Protein AF-A0A4C1XGK0-F1 (afdb_monomer_lite)

Secondary structure (DSSP, 8-state):
-PPP--------------HHHHHHHHHHHHGGGSPPHHHHHHHHHHHTTT----SPP---PPP-----HHHHHHHHHHHTS-GGGHHHHHHTS-HHHHHHHHHHHHHHTTT---SSHHHHHHHHHHHHHHHTT--

pLDDT: mean 70.22, std 13.03, range [43.81, 94.69]

Structure (mmCIF, N/CA/C/O backbone):
data_AF-A0A4C1XGK0-F1
#
_entry.id   AF-A0A4C1XGK0-F1
#
loop_
_atom_site.group_PDB
_atom_site.id
_atom_site.type_symbol
_atom_site.label_atom_id
_atom_site.label_alt_id
_atom_site.label_comp_id
_atom_site.label_asym_id
_atom_site.label_entity_id
_atom_site.label_seq_id
_atom_site.pd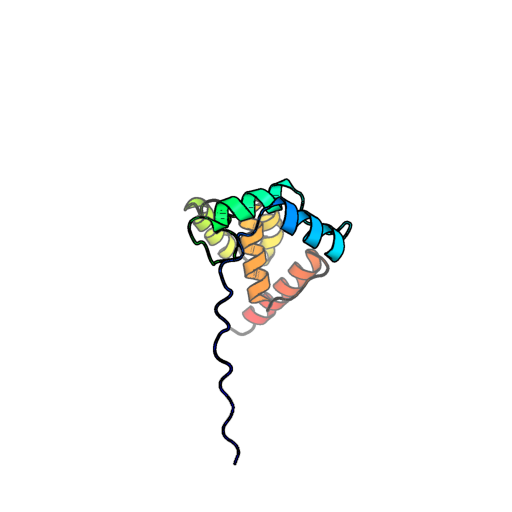bx_PDB_ins_code
_atom_site.Cartn_x
_atom_site.Cartn_y
_atom_site.Cartn_z
_atom_site.occupancy
_atom_site.B_iso_or_equiv
_atom_site.auth_seq_id
_atom_site.auth_comp_id
_atom_site.auth_asym_id
_atom_site.auth_atom_id
_atom_site.pdbx_PDB_model_num
ATOM 1 N N . MET A 1 1 ? 26.987 -16.645 42.211 1.00 44.47 1 MET A N 1
ATOM 2 C CA . MET A 1 1 ? 26.262 -16.833 40.936 1.00 44.47 1 MET A CA 1
ATOM 3 C C . MET A 1 1 ? 24.786 -16.999 41.249 1.00 44.47 1 MET A C 1
ATOM 5 O O . MET A 1 1 ? 24.368 -18.065 41.684 1.00 44.47 1 MET A O 1
ATOM 9 N N . GLU A 1 2 ? 24.026 -15.914 41.137 1.00 46.25 2 GLU A N 1
ATOM 10 C CA . GLU A 1 2 ? 22.581 -15.893 41.378 1.00 46.25 2 GLU A CA 1
ATOM 11 C C . GLU A 1 2 ? 21.864 -16.409 40.121 1.00 46.25 2 GLU A C 1
ATOM 13 O O . GLU A 1 2 ? 22.139 -15.948 39.013 1.00 46.25 2 GLU A O 1
ATOM 18 N N . LYS A 1 3 ? 21.010 -17.429 40.262 1.00 47.72 3 LYS A N 1
ATOM 19 C CA . LYS A 1 3 ? 20.272 -18.001 39.126 1.00 47.72 3 LYS A CA 1
ATOM 20 C C . LYS A 1 3 ? 19.186 -17.015 38.668 1.00 47.72 3 LYS A C 1
ATOM 22 O O . LYS A 1 3 ? 18.483 -16.478 39.526 1.00 47.72 3 LYS A O 1
ATOM 27 N N . PRO A 1 4 ? 18.984 -16.810 37.353 1.00 46.28 4 PRO A N 1
ATOM 28 C CA . PRO A 1 4 ? 17.966 -15.891 36.865 1.00 46.28 4 PRO A CA 1
ATOM 29 C C . PRO A 1 4 ? 16.570 -16.402 37.240 1.00 46.28 4 PRO A C 1
ATOM 31 O O . PRO A 1 4 ? 16.201 -17.543 36.951 1.00 46.28 4 PRO A O 1
ATOM 34 N N . LYS A 1 5 ? 15.788 -15.545 37.903 1.00 59.47 5 LYS A N 1
ATOM 35 C CA . LYS A 1 5 ? 14.365 -15.777 38.167 1.00 59.47 5 LYS A CA 1
ATOM 36 C C . LYS A 1 5 ? 13.631 -15.798 36.828 1.00 59.47 5 LYS A C 1
ATOM 38 O O . LYS A 1 5 ? 13.421 -14.757 36.216 1.00 59.47 5 LYS A O 1
ATOM 43 N N . VAL A 1 6 ? 13.236 -16.989 36.383 1.00 55.44 6 VAL A N 1
ATOM 44 C CA . VAL A 1 6 ? 12.331 -17.160 35.243 1.00 55.44 6 VAL A CA 1
ATOM 45 C C . VAL A 1 6 ? 10.988 -16.538 35.626 1.00 55.44 6 VAL A C 1
ATOM 47 O O . VAL A 1 6 ? 10.258 -17.069 36.468 1.00 55.44 6 VAL A O 1
ATOM 50 N N . LEU A 1 7 ? 10.694 -15.374 35.047 1.00 43.81 7 LEU A N 1
ATOM 51 C CA . LEU A 1 7 ? 9.412 -14.699 35.181 1.00 43.81 7 LEU A CA 1
ATOM 52 C C . LEU A 1 7 ? 8.346 -15.605 34.557 1.00 43.81 7 LEU A C 1
ATOM 54 O O . LEU A 1 7 ? 8.292 -15.776 33.341 1.00 43.81 7 LEU A O 1
ATOM 58 N N . LYS A 1 8 ? 7.535 -16.243 35.404 1.00 43.91 8 LYS A N 1
ATOM 59 C CA . LYS A 1 8 ? 6.416 -17.069 34.946 1.00 43.91 8 LYS A CA 1
ATOM 60 C C . LYS A 1 8 ? 5.478 -16.197 34.099 1.00 43.91 8 LYS A C 1
ATOM 62 O O . LYS A 1 8 ? 5.194 -15.073 34.525 1.00 43.91 8 LYS A O 1
ATOM 67 N N . PRO A 1 9 ? 4.973 -16.689 32.953 1.00 45.09 9 PRO A N 1
ATOM 68 C CA . PRO A 1 9 ? 3.968 -15.971 32.185 1.00 45.09 9 PRO A CA 1
ATOM 69 C C . PRO A 1 9 ? 2.783 -15.671 33.098 1.00 45.09 9 PRO A C 1
ATOM 71 O O . PRO A 1 9 ? 2.166 -16.581 33.655 1.00 45.09 9 PRO A O 1
ATOM 74 N N . GLN A 1 10 ? 2.496 -14.388 33.295 1.00 49.22 10 GLN A N 1
ATOM 75 C CA . GLN A 1 10 ? 1.278 -13.967 33.964 1.00 49.22 10 GLN A CA 1
ATOM 76 C C . GLN A 1 10 ? 0.128 -14.363 33.040 1.00 49.22 10 GLN A C 1
ATOM 78 O O . GLN A 1 10 ? -0.106 -13.717 32.020 1.00 49.22 10 GLN A O 1
ATOM 83 N N . VAL A 1 11 ? -0.557 -15.459 33.369 1.00 52.16 11 VAL A N 1
ATOM 84 C CA . VAL A 1 11 ? -1.829 -15.814 32.739 1.00 52.16 11 VAL A CA 1
ATOM 85 C C . VAL A 1 11 ? -2.769 -14.652 33.025 1.00 52.16 11 VAL A C 1
ATOM 87 O O . VAL A 1 11 ? -3.221 -14.468 34.159 1.00 52.16 11 VAL A O 1
ATOM 90 N N . GLN A 1 12 ? -2.998 -13.819 32.010 1.00 56.50 12 GLN A N 1
ATOM 91 C CA . GLN A 1 12 ? -3.951 -12.728 32.101 1.00 56.50 12 GLN A CA 1
ATOM 92 C C . GLN A 1 12 ? -5.312 -13.364 32.358 1.00 56.50 12 GLN A C 1
ATOM 94 O O . GLN A 1 12 ? -5.883 -14.031 31.498 1.00 56.50 12 GLN A O 1
ATOM 99 N N . LYS A 1 13 ? -5.793 -13.222 33.594 1.00 55.06 13 LYS A N 1
ATOM 100 C CA . LYS A 1 13 ? -7.135 -13.638 33.993 1.00 55.06 13 LYS A CA 1
ATOM 101 C C . LYS A 1 13 ? -8.108 -13.006 33.004 1.00 55.06 13 LYS A C 1
ATOM 103 O O . LYS A 1 13 ? -7.993 -11.808 32.756 1.00 55.06 13 LYS A O 1
ATOM 108 N N . ASN A 1 14 ? -9.022 -13.810 32.463 1.00 50.47 14 ASN A N 1
ATOM 109 C CA . ASN A 1 14 ? -10.019 -13.440 31.458 1.00 50.47 14 ASN A CA 1
ATOM 110 C C . ASN A 1 14 ? -10.835 -12.209 31.892 1.00 50.47 14 ASN A C 1
ATOM 112 O O . ASN A 1 14 ? -11.951 -12.324 32.398 1.00 50.47 14 ASN A O 1
ATOM 116 N N . MET A 1 15 ? -10.288 -11.010 31.698 1.00 52.38 15 MET A N 1
ATOM 117 C CA . MET A 1 15 ? -11.059 -9.786 31.731 1.00 52.38 15 MET A CA 1
ATOM 118 C C . MET A 1 15 ? -11.909 -9.840 30.473 1.00 52.38 15 MET A C 1
ATOM 120 O O . MET A 1 15 ? -11.377 -9.870 29.369 1.00 52.38 15 MET A O 1
ATOM 124 N N . LYS A 1 16 ? -13.231 -9.923 30.632 1.00 66.06 16 LYS A N 1
ATOM 125 C CA . LYS A 1 16 ? -14.168 -9.816 29.514 1.00 66.06 16 LYS A CA 1
ATOM 126 C C . LYS A 1 16 ? -13.945 -8.445 28.876 1.00 66.06 16 LYS A C 1
ATOM 128 O O . LYS A 1 16 ? -14.439 -7.442 29.384 1.00 66.06 16 LYS A O 1
ATOM 133 N N . ILE A 1 17 ? -13.126 -8.389 27.829 1.00 66.31 17 ILE A N 1
ATOM 134 C CA . ILE A 1 17 ? -12.833 -7.146 27.124 1.00 66.31 17 ILE A CA 1
ATOM 135 C C . ILE A 1 17 ? -14.114 -6.762 26.384 1.00 66.31 17 ILE A C 1
ATOM 137 O O . ILE A 1 17 ? -14.611 -7.506 25.540 1.00 66.31 17 ILE A O 1
ATOM 141 N N . ILE A 1 18 ? -14.695 -5.629 26.772 1.00 79.19 18 ILE A N 1
ATOM 142 C CA . ILE A 1 18 ? -15.906 -5.085 26.158 1.00 79.19 18 ILE A CA 1
ATOM 143 C C . ILE A 1 18 ? -15.450 -4.062 25.106 1.00 79.19 18 ILE A C 1
ATOM 145 O O . ILE A 1 18 ? -14.728 -3.136 25.486 1.00 79.19 18 ILE A O 1
ATOM 149 N N . PRO A 1 19 ? -15.881 -4.162 23.833 1.00 80.69 19 PRO A N 1
ATOM 150 C CA . PRO A 1 19 ? -15.405 -3.299 22.741 1.00 80.69 19 PRO A CA 1
ATOM 151 C C . PRO A 1 19 ? -15.510 -1.790 23.015 1.00 80.69 19 PRO A C 1
ATOM 153 O O . PRO A 1 19 ? -14.676 -0.999 22.582 1.00 80.69 19 PRO A O 1
ATOM 156 N N . HIS A 1 20 ? -16.523 -1.371 23.776 1.00 82.69 20 HIS A N 1
ATOM 157 C CA . HIS A 1 20 ? -16.695 0.026 24.179 1.00 82.69 20 HIS A CA 1
ATOM 158 C C . HIS A 1 20 ? -15.581 0.525 25.112 1.00 82.69 20 HIS A C 1
ATOM 160 O O . HIS A 1 20 ? -15.147 1.666 24.986 1.00 82.69 20 HIS A O 1
ATOM 166 N N . LYS A 1 21 ? -15.097 -0.323 26.029 1.00 87.81 21 LYS A N 1
ATOM 167 C CA . LYS A 1 21 ? -14.037 0.042 26.978 1.00 87.81 21 LYS A CA 1
ATOM 168 C C . LYS A 1 21 ? -12.695 0.198 26.265 1.00 87.81 21 LYS A C 1
ATOM 170 O O . LYS A 1 21 ? -11.989 1.165 26.519 1.00 87.81 21 LYS A O 1
ATOM 175 N N . SER A 1 22 ? -12.372 -0.716 25.351 1.00 86.19 22 SER A N 1
ATOM 176 C CA . SER A 1 22 ? -11.153 -0.621 24.542 1.00 86.19 22 SER A CA 1
ATOM 177 C C . SER A 1 22 ? -11.170 0.590 23.617 1.00 86.19 22 SER A C 1
ATOM 179 O O . SER A 1 22 ? -10.145 1.238 23.475 1.00 86.19 22 SER A O 1
ATOM 181 N N . LEU A 1 23 ? -12.324 0.934 23.030 1.00 89.25 23 LEU A N 1
ATOM 182 C CA . LEU A 1 23 ? -12.451 2.136 22.202 1.00 89.25 23 LEU A CA 1
ATOM 183 C C . LEU A 1 23 ? -12.095 3.398 22.996 1.00 89.25 23 LEU A C 1
ATOM 185 O O . LEU A 1 23 ? -11.274 4.180 22.537 1.00 89.25 23 LEU A O 1
ATOM 189 N N . ALA A 1 24 ? -12.657 3.561 24.197 1.00 91.19 24 ALA A N 1
ATOM 190 C CA . ALA A 1 24 ? -12.356 4.712 25.048 1.00 91.19 24 ALA A CA 1
ATOM 191 C C . ALA A 1 24 ? -10.868 4.772 25.439 1.00 91.19 24 ALA A C 1
ATOM 193 O O . ALA A 1 24 ? -10.274 5.842 25.448 1.00 91.19 24 ALA A O 1
ATOM 194 N N . GLN A 1 25 ? -10.250 3.622 25.729 1.00 92.81 25 GLN A N 1
ATOM 195 C CA . GLN A 1 25 ? -8.822 3.559 26.056 1.00 92.81 25 GLN A CA 1
ATOM 196 C C . GLN A 1 25 ? -7.928 3.909 24.863 1.00 92.81 25 GLN A C 1
ATOM 198 O O . GLN A 1 25 ? -6.943 4.613 25.044 1.00 92.81 25 GLN A O 1
ATOM 203 N N . LEU A 1 26 ? -8.271 3.436 23.662 1.00 90.62 26 LEU A N 1
ATOM 204 C CA . LEU A 1 26 ? -7.526 3.748 22.442 1.00 90.62 26 LEU A CA 1
ATOM 205 C C . LEU A 1 26 ? -7.660 5.228 22.076 1.00 90.62 26 LEU A C 1
ATOM 207 O O . LEU A 1 26 ? -6.655 5.846 21.762 1.00 90.62 26 LEU A O 1
ATOM 211 N N . GLN A 1 27 ? -8.856 5.804 22.220 1.00 92.81 27 GLN A N 1
ATOM 212 C CA . GLN A 1 27 ? -9.084 7.237 22.007 1.00 92.81 27 GLN A CA 1
ATOM 213 C C . GLN A 1 27 ? -8.246 8.110 22.940 1.00 92.81 27 GLN A C 1
ATOM 215 O O . GLN A 1 27 ? -7.682 9.091 22.491 1.00 92.81 27 GLN A O 1
ATOM 220 N N . ILE A 1 28 ? -8.123 7.739 24.217 1.00 94.06 28 ILE A N 1
ATOM 221 C CA . ILE A 1 28 ? -7.284 8.476 25.178 1.00 94.06 28 ILE A CA 1
ATOM 222 C C . ILE A 1 28 ? -5.785 8.321 24.869 1.00 94.06 28 ILE A C 1
ATOM 224 O O . ILE A 1 28 ? -4.993 9.182 25.232 1.00 94.06 28 ILE A O 1
ATOM 228 N N . ALA A 1 29 ? -5.376 7.199 24.273 1.00 94.69 29 ALA A N 1
ATOM 229 C CA . ALA A 1 29 ? -3.966 6.896 24.039 1.00 94.69 29 ALA A CA 1
ATOM 230 C C . ALA A 1 29 ? -3.428 7.446 22.710 1.00 94.69 29 ALA A C 1
ATOM 232 O O . ALA A 1 29 ? -2.241 7.746 22.634 1.00 94.69 29 ALA A O 1
ATOM 233 N N . PHE A 1 30 ? -4.275 7.522 21.681 1.00 91.06 30 PHE A N 1
ATOM 234 C CA . PHE A 1 30 ? -3.884 7.866 20.310 1.00 91.06 30 PHE A CA 1
ATOM 235 C C . PHE A 1 30 ? -4.611 9.096 19.758 1.00 91.06 30 PHE A C 1
ATOM 237 O O . PHE A 1 30 ? -4.325 9.484 18.635 1.00 91.06 30 PHE A O 1
ATOM 244 N N . ASP A 1 31 ? -5.557 9.678 20.501 1.00 92.31 31 ASP A N 1
ATOM 245 C CA . ASP A 1 31 ? -6.337 10.852 20.101 1.00 92.31 31 ASP A CA 1
ATOM 246 C C . ASP A 1 31 ? -6.882 10.737 18.660 1.00 92.31 31 ASP A C 1
ATOM 248 O O . ASP A 1 31 ? -7.786 9.931 18.400 1.00 92.31 31 ASP A O 1
ATOM 252 N N . ASP A 1 32 ? -6.340 11.504 17.715 1.00 91.12 32 ASP A N 1
ATOM 253 C CA . ASP A 1 32 ? -6.730 11.547 16.303 1.00 91.12 32 ASP A CA 1
ATOM 254 C C . ASP A 1 32 ? -6.162 10.399 15.454 1.00 91.12 32 ASP A C 1
ATOM 256 O O . ASP A 1 32 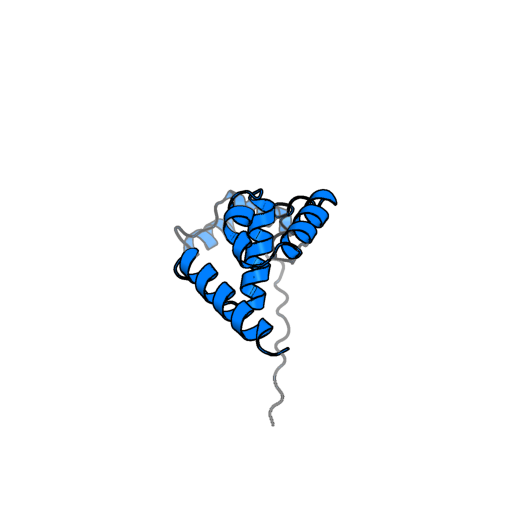? -6.782 10.006 14.464 1.00 91.12 32 ASP A O 1
ATOM 260 N N . GLU A 1 33 ? -5.052 9.791 15.872 1.00 91.50 33 GLU A N 1
ATOM 261 C CA . GLU A 1 33 ? -4.465 8.598 15.246 1.00 91.50 33 GLU A CA 1
ATOM 262 C C . GLU A 1 33 ? -5.197 7.300 15.633 1.00 91.50 33 GLU A C 1
ATOM 264 O O . GLU A 1 33 ? -4.858 6.202 15.177 1.00 91.50 33 GLU A O 1
ATOM 269 N N . THR A 1 34 ? -6.233 7.398 16.470 1.00 91.44 34 THR A N 1
ATOM 270 C CA . THR A 1 34 ? -7.009 6.240 16.908 1.00 91.44 34 THR A CA 1
ATOM 271 C C . THR A 1 34 ? -7.657 5.521 15.717 1.00 91.44 34 THR A C 1
ATOM 273 O O . THR A 1 34 ? -8.399 6.141 14.947 1.00 91.44 34 THR A O 1
ATOM 276 N N . PRO A 1 35 ? -7.495 4.186 15.587 1.00 88.38 35 PRO A N 1
ATOM 277 C CA . PRO A 1 35 ? -8.193 3.418 14.565 1.00 88.38 35 PRO A CA 1
ATOM 278 C C . PRO A 1 35 ? -9.705 3.643 14.627 1.00 88.38 35 PRO A C 1
ATOM 280 O O . PRO A 1 35 ? -10.298 3.722 15.706 1.00 88.38 35 PRO A O 1
ATOM 283 N N . CYS A 1 36 ? -10.359 3.706 13.467 1.00 89.38 36 CYS A N 1
ATOM 284 C CA . CYS A 1 36 ? -11.787 3.995 13.434 1.00 89.38 36 CYS A CA 1
ATOM 285 C C . CYS A 1 36 ? -12.595 2.946 14.224 1.00 89.38 36 CYS A C 1
ATOM 287 O O . CYS A 1 36 ? -12.225 1.770 14.324 1.00 89.38 36 CYS A O 1
ATOM 289 N N . LYS A 1 37 ? -13.749 3.366 14.759 1.00 88.94 37 LYS A N 1
ATOM 290 C CA . LYS A 1 37 ? -14.645 2.497 15.538 1.00 88.94 37 LYS A CA 1
ATOM 291 C C . LYS A 1 37 ? -14.938 1.180 14.810 1.00 88.94 37 LYS A C 1
ATOM 293 O O . LYS A 1 37 ? -14.925 0.128 15.436 1.00 88.94 37 LYS A O 1
ATOM 298 N N . THR A 1 38 ? -15.147 1.217 13.497 1.00 91.56 38 THR A N 1
ATOM 299 C CA . THR A 1 38 ? -15.405 0.022 12.682 1.00 91.56 38 THR A CA 1
ATOM 300 C C . THR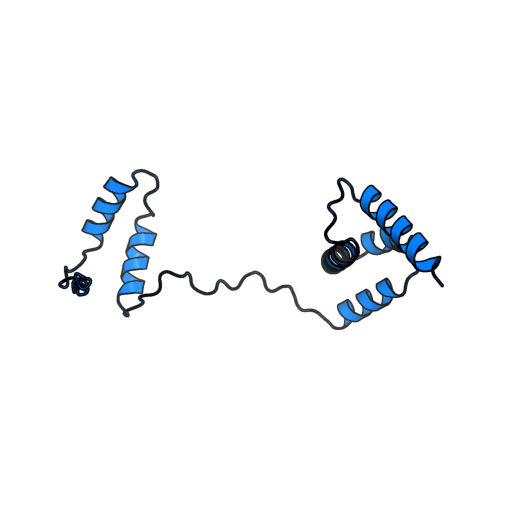 A 1 38 ? -14.238 -0.967 12.714 1.00 91.56 38 THR A C 1
ATOM 302 O O . THR A 1 38 ? -14.460 -2.148 12.971 1.00 91.56 38 THR A O 1
ATOM 305 N N . ASN A 1 39 ? -12.998 -0.497 12.545 1.00 89.44 39 ASN A N 1
ATOM 306 C CA . ASN A 1 39 ? -11.807 -1.354 12.556 1.00 89.44 39 ASN A CA 1
ATOM 307 C C . ASN A 1 39 ? -11.613 -2.033 13.917 1.00 89.44 39 ASN A C 1
ATOM 309 O O . ASN A 1 39 ? -11.317 -3.224 13.976 1.00 89.44 39 ASN A O 1
ATOM 313 N N . ILE A 1 40 ? -11.859 -1.306 15.012 1.00 88.50 40 ILE A N 1
ATOM 314 C CA . ILE A 1 40 ? -11.778 -1.860 16.370 1.00 88.50 40 ILE A CA 1
ATOM 315 C C . ILE A 1 40 ? -12.807 -2.985 16.547 1.00 88.50 40 ILE A C 1
ATOM 317 O O . ILE A 1 40 ? -12.457 -4.074 16.995 1.00 88.50 40 ILE A O 1
ATOM 321 N N . TYR A 1 41 ? -14.068 -2.761 16.166 1.00 89.50 41 TYR A N 1
ATOM 322 C CA . TYR A 1 41 ? -15.122 -3.771 16.322 1.00 89.50 41 TYR A CA 1
ATOM 323 C C . TYR A 1 41 ? -14.902 -4.996 15.428 1.00 89.50 41 TYR A C 1
ATOM 325 O O . TYR A 1 41 ? -15.111 -6.116 15.897 1.00 89.50 41 TYR A O 1
ATOM 333 N N . ASN A 1 42 ? -14.442 -4.802 14.188 1.00 87.88 42 ASN A N 1
ATOM 334 C CA . ASN A 1 42 ? -14.089 -5.900 13.288 1.00 87.88 42 ASN A CA 1
ATOM 335 C C . ASN A 1 42 ? -12.952 -6.748 13.873 1.00 87.88 42 ASN A C 1
ATOM 337 O O . ASN A 1 42 ? -13.092 -7.968 13.944 1.00 87.88 42 ASN A O 1
ATOM 341 N N . GLY A 1 43 ? -11.911 -6.116 14.428 1.00 85.75 43 GLY A N 1
ATOM 342 C CA . GLY A 1 43 ? -10.849 -6.819 15.150 1.00 85.75 43 GLY A CA 1
ATOM 343 C C . GLY A 1 43 ? -11.403 -7.710 16.266 1.00 85.75 43 GLY A C 1
ATOM 344 O O . GLY A 1 43 ? -11.103 -8.899 16.317 1.00 85.75 43 GLY A O 1
ATOM 345 N N . PHE A 1 44 ? -12.304 -7.199 17.116 1.00 85.62 44 PHE A N 1
ATOM 346 C CA . PHE A 1 44 ? -12.943 -8.016 18.162 1.00 85.62 44 PHE A CA 1
ATOM 347 C C . PHE A 1 44 ? -13.716 -9.226 17.621 1.00 85.62 44 PHE A C 1
ATOM 349 O O . PHE A 1 44 ? -13.756 -10.260 18.288 1.00 85.62 44 PHE A O 1
ATOM 356 N N . VAL A 1 45 ? -14.355 -9.114 16.454 1.00 85.56 45 VAL A N 1
ATOM 357 C CA . VAL A 1 45 ? -15.050 -10.239 15.809 1.00 85.56 45 VAL A CA 1
ATOM 358 C C . VAL A 1 45 ? -14.049 -11.277 15.306 1.00 85.56 45 VAL A C 1
ATOM 360 O O . VAL A 1 45 ? -14.273 -12.469 15.507 1.00 85.56 45 VAL A O 1
ATOM 363 N N . GLU A 1 46 ? -12.931 -10.840 14.734 1.00 83.81 46 GLU A N 1
ATOM 364 C CA . GLU A 1 46 ? -11.862 -11.719 14.252 1.00 83.81 46 GLU A CA 1
ATOM 365 C C . GLU A 1 46 ? -11.082 -12.411 15.377 1.00 83.81 46 GLU A C 1
ATOM 367 O O . GLU A 1 46 ? -10.641 -13.545 15.196 1.00 83.81 46 GLU A O 1
ATOM 372 N N . PHE A 1 47 ? -10.963 -11.789 16.556 1.00 81.06 47 PHE A N 1
ATOM 373 C CA . PHE A 1 47 ? -10.319 -12.392 17.731 1.00 81.06 47 PHE A CA 1
ATOM 374 C C . PHE A 1 47 ? -11.186 -13.454 18.435 1.00 81.06 47 PHE A C 1
ATOM 376 O O . PHE A 1 47 ? -10.643 -14.361 19.067 1.00 81.06 47 PHE A O 1
ATOM 383 N N . LYS A 1 48 ? -12.525 -13.401 18.323 1.00 77.38 48 LYS A N 1
ATOM 384 C CA . LYS A 1 48 ? -13.444 -14.400 18.921 1.00 77.38 48 LYS A CA 1
ATOM 385 C C . LYS A 1 48 ? -13.144 -15.866 18.562 1.00 77.38 48 LYS A C 1
ATOM 387 O O . LYS A 1 48 ? -13.220 -16.689 19.471 1.00 77.38 48 LYS A O 1
ATOM 392 N N . PRO A 1 49 ? -12.812 -16.232 17.309 1.00 80.44 49 PRO A N 1
ATOM 393 C CA . PRO A 1 49 ? -12.435 -17.604 16.959 1.00 80.44 49 PRO A CA 1
ATOM 394 C C . PRO A 1 49 ? -11.047 -18.033 17.471 1.00 80.44 49 PRO A C 1
ATOM 396 O O . PRO A 1 49 ? -10.588 -19.113 17.117 1.00 80.44 49 PRO A O 1
ATOM 399 N N . GLY A 1 50 ? -10.361 -17.220 18.285 1.00 77.06 50 GLY A N 1
ATOM 400 C CA . GLY A 1 50 ? -9.027 -17.543 18.795 1.00 77.06 50 GLY A CA 1
ATOM 401 C C . GLY A 1 50 ? -7.902 -17.239 17.806 1.00 77.06 50 GLY A C 1
ATOM 402 O O . GLY A 1 50 ? -6.811 -17.793 17.939 1.00 77.06 50 GLY A O 1
ATOM 403 N N . ARG A 1 51 ? -8.132 -16.358 16.818 1.00 74.06 51 ARG A N 1
ATOM 404 C CA . ARG A 1 51 ? -7.035 -15.818 16.004 1.00 74.06 51 ARG A CA 1
ATOM 405 C C . ARG A 1 51 ? -6.084 -15.054 16.920 1.00 74.06 51 ARG A C 1
ATOM 407 O O . ARG A 1 51 ? -6.449 -14.034 17.477 1.00 74.06 51 ARG A O 1
ATOM 414 N N . ILE A 1 52 ? -4.868 -15.561 17.073 1.00 74.56 52 ILE A N 1
ATOM 415 C CA . ILE A 1 52 ? -3.785 -14.911 17.830 1.00 74.56 52 ILE A CA 1
ATOM 416 C C . ILE A 1 52 ? -2.828 -14.125 16.928 1.00 74.56 52 ILE A C 1
ATOM 418 O O . ILE A 1 52 ? -1.954 -13.418 17.420 1.00 74.56 52 ILE A O 1
ATOM 422 N N . ASN A 1 53 ? -2.969 -14.273 15.611 1.00 79.69 53 ASN A N 1
ATOM 423 C CA . ASN A 1 53 ? -2.094 -13.638 14.645 1.00 79.69 53 ASN A CA 1
ATOM 424 C C . ASN A 1 53 ? -2.550 -12.197 14.372 1.00 79.69 53 ASN A C 1
ATOM 426 O O . ASN A 1 53 ? -3.718 -11.970 14.070 1.00 79.69 53 ASN A O 1
ATOM 430 N N . LEU A 1 54 ? -1.610 -11.256 14.472 1.00 78.44 54 LEU A N 1
ATOM 431 C CA . LEU A 1 54 ? -1.799 -9.841 14.144 1.00 78.44 54 LEU A CA 1
ATOM 432 C C . LEU A 1 54 ? -1.414 -9.519 12.696 1.00 78.44 54 LEU A C 1
ATOM 434 O O . LEU A 1 54 ? -1.574 -8.377 12.271 1.00 78.44 54 LEU A O 1
ATOM 438 N N . SER A 1 55 ? -0.867 -10.489 11.950 1.00 80.50 55 SER A N 1
ATOM 439 C CA . SER A 1 55 ? -0.581 -10.279 10.538 1.00 80.50 55 SER A CA 1
ATOM 440 C C . SER A 1 55 ? -1.886 -10.110 9.777 1.00 80.50 55 SER A C 1
ATOM 442 O O . SER A 1 55 ? -2.862 -10.830 10.006 1.00 80.50 55 SER A O 1
ATOM 444 N N . ASP A 1 56 ? -1.865 -9.193 8.823 1.00 79.25 56 ASP A N 1
ATOM 445 C CA . ASP A 1 56 ? -2.906 -9.129 7.817 1.00 79.25 56 ASP A CA 1
ATOM 446 C C . ASP A 1 56 ? -2.982 -10.464 7.058 1.00 79.25 56 ASP A C 1
ATOM 448 O O . ASP A 1 56 ? -1.999 -11.217 6.985 1.00 79.25 56 ASP A O 1
ATOM 452 N N . GLY A 1 57 ? -4.158 -10.773 6.514 1.00 76.69 57 GLY A N 1
ATOM 453 C CA . GLY A 1 57 ? -4.293 -11.878 5.576 1.00 76.69 57 GLY A CA 1
ATOM 454 C C . GLY A 1 57 ? -3.368 -11.660 4.381 1.00 76.69 57 GLY A C 1
ATOM 455 O O . GLY A 1 57 ? -2.998 -10.525 4.072 1.00 76.69 57 GLY A O 1
ATOM 456 N N . PHE A 1 58 ? -2.994 -12.745 3.696 1.00 77.31 58 PHE A N 1
ATOM 457 C CA . PHE A 1 58 ? -2.323 -12.611 2.408 1.00 77.31 58 PHE A CA 1
ATOM 458 C C . PHE A 1 58 ? -3.222 -11.757 1.514 1.00 77.31 58 PHE A C 1
ATOM 460 O O . PHE A 1 58 ? -4.331 -12.160 1.163 1.00 77.31 58 PHE A O 1
ATOM 467 N N . ARG A 1 59 ? -2.778 -10.534 1.226 1.00 81.06 59 ARG A N 1
ATOM 468 C CA . ARG A 1 59 ? -3.432 -9.708 0.229 1.00 81.06 59 ARG A CA 1
ATOM 469 C C . ARG A 1 59 ? -3.014 -10.302 -1.095 1.00 81.06 59 ARG A C 1
ATOM 471 O O . ARG A 1 59 ? -1.828 -10.258 -1.420 1.00 81.06 59 ARG A O 1
ATOM 478 N N . ASP A 1 60 ? -3.970 -10.844 -1.837 1.00 69.69 60 ASP A N 1
ATOM 479 C CA . ASP A 1 60 ? -3.762 -11.070 -3.257 1.00 69.69 60 ASP A CA 1
ATOM 480 C C . ASP A 1 60 ? -3.437 -9.701 -3.864 1.00 69.69 60 ASP A C 1
ATOM 482 O O . ASP A 1 60 ? -4.303 -8.845 -4.057 1.00 69.69 60 ASP A O 1
ATOM 486 N N . GLY A 1 61 ? -2.142 -9.441 -4.050 1.00 71.81 61 GLY A N 1
ATOM 487 C CA . GLY A 1 61 ? -1.679 -8.320 -4.848 1.00 71.81 61 GLY A CA 1
ATOM 488 C C . GLY A 1 61 ? -2.181 -8.482 -6.279 1.00 71.81 61 GLY A C 1
ATOM 489 O O . GLY A 1 61 ? -2.674 -9.543 -6.666 1.00 71.81 61 GLY A O 1
ATOM 490 N N . HIS A 1 62 ? -2.038 -7.434 -7.092 1.00 66.75 62 HIS A N 1
ATOM 491 C CA . HIS A 1 62 ? -2.297 -7.550 -8.524 1.00 66.75 62 HIS A CA 1
ATOM 492 C C . HIS A 1 62 ? -1.494 -8.747 -9.072 1.00 66.75 62 HIS A C 1
ATOM 494 O O . HIS A 1 62 ? -0.264 -8.735 -8.951 1.00 66.75 62 HIS A O 1
ATOM 500 N N . PRO A 1 63 ? -2.140 -9.779 -9.650 1.00 55.34 63 PRO A N 1
ATOM 501 C CA . PRO A 1 63 ? -1.421 -10.862 -10.301 1.00 55.34 63 PRO A CA 1
ATOM 502 C C . PRO A 1 63 ? -0.520 -10.224 -11.350 1.00 55.34 63 PRO A C 1
ATOM 504 O O . PRO A 1 63 ? -1.022 -9.496 -12.203 1.00 55.34 63 PRO A O 1
ATOM 507 N N . SER A 1 64 ? 0.797 -10.428 -11.286 1.00 58.31 64 SER A N 1
ATOM 508 C CA . SER A 1 64 ? 1.652 -10.060 -12.416 1.00 58.31 64 SER A CA 1
ATOM 509 C C . SER A 1 64 ? 1.109 -10.830 -13.617 1.00 58.31 64 SER A C 1
ATOM 511 O O . SER A 1 64 ? 1.136 -12.062 -13.627 1.00 58.31 64 SER A O 1
ATOM 513 N N . THR A 1 65 ? 0.434 -10.117 -14.516 1.00 54.19 65 THR A N 1
ATOM 514 C CA . THR A 1 65 ? -0.495 -10.687 -15.484 1.00 54.19 65 THR A CA 1
ATOM 515 C C . THR A 1 65 ? 0.259 -11.696 -16.339 1.00 54.19 65 THR A C 1
ATOM 517 O O . THR A 1 65 ? 1.225 -11.340 -17.006 1.00 54.19 65 THR A O 1
ATOM 520 N N . THR A 1 66 ? -0.175 -12.952 -16.243 1.00 50.72 66 THR A N 1
ATOM 521 C CA . THR A 1 66 ? 0.209 -14.148 -16.999 1.00 50.72 66 THR A CA 1
ATOM 522 C C . THR A 1 66 ? 1.326 -13.956 -18.021 1.00 50.72 66 THR A C 1
ATOM 524 O O . THR A 1 66 ? 1.112 -13.400 -19.101 1.00 50.72 66 THR A O 1
ATOM 527 N N . VAL A 1 67 ? 2.493 -14.530 -17.710 1.00 57.19 67 VAL A N 1
ATOM 528 C CA . VAL A 1 67 ? 3.538 -14.803 -18.697 1.00 57.19 67 VAL A CA 1
ATOM 529 C C . VAL A 1 67 ? 2.935 -15.720 -19.767 1.00 57.19 67 VAL A C 1
ATOM 531 O O . VAL A 1 67 ? 2.678 -16.891 -19.499 1.00 57.19 67 VAL A O 1
ATOM 534 N N . ASN A 1 68 ? 2.593 -15.180 -20.938 1.00 67.50 68 ASN A N 1
ATOM 535 C CA . ASN A 1 68 ? 2.043 -15.960 -22.044 1.00 67.50 68 ASN A CA 1
ATOM 536 C C . ASN A 1 68 ? 3.183 -16.377 -22.985 1.00 67.50 68 ASN A C 1
ATOM 538 O O . ASN A 1 68 ? 4.154 -15.653 -23.134 1.00 67.50 68 ASN A O 1
ATOM 542 N N . ASN A 1 69 ? 3.091 -17.530 -23.652 1.00 70.75 69 ASN A N 1
ATOM 543 C CA . ASN A 1 69 ? 4.191 -18.013 -24.507 1.00 70.75 69 ASN A CA 1
ATOM 544 C C . ASN A 1 69 ? 4.614 -17.001 -25.587 1.00 70.75 69 ASN A C 1
ATOM 546 O O . ASN A 1 69 ? 5.771 -16.987 -25.986 1.00 70.75 69 ASN A O 1
ATOM 550 N N . LYS A 1 70 ? 3.695 -16.127 -26.016 1.00 68.94 70 LYS A N 1
ATOM 551 C CA . LYS A 1 70 ? 3.976 -15.048 -26.965 1.00 68.94 70 LYS A CA 1
ATOM 552 C C . LYS A 1 70 ? 4.928 -14.000 -26.383 1.00 68.94 70 LYS A C 1
ATOM 554 O O . LYS A 1 70 ? 5.822 -13.554 -27.079 1.00 68.94 70 LYS A O 1
ATOM 559 N N . ASN A 1 71 ? 4.793 -13.657 -25.105 1.00 65.69 71 ASN A N 1
ATOM 560 C CA . ASN A 1 71 ? 5.664 -12.686 -24.458 1.00 65.69 71 ASN A CA 1
ATOM 561 C C . ASN A 1 71 ? 7.073 -13.241 -24.200 1.00 65.69 71 ASN A C 1
ATOM 563 O O . ASN A 1 71 ? 8.032 -12.479 -24.230 1.00 65.69 71 ASN A O 1
ATOM 567 N N . ILE A 1 72 ? 7.204 -14.561 -24.028 1.00 67.94 72 ILE A N 1
ATOM 568 C CA . ILE A 1 72 ? 8.499 -15.244 -23.940 1.00 67.94 72 ILE A CA 1
ATOM 569 C C . ILE A 1 72 ? 9.197 -15.209 -25.303 1.00 67.94 72 ILE A C 1
ATOM 571 O O . ILE A 1 72 ? 10.392 -14.930 -25.368 1.00 67.94 72 ILE A O 1
ATOM 575 N N . ASP A 1 73 ? 8.454 -15.472 -26.379 1.00 72.00 73 ASP A N 1
ATOM 576 C CA . ASP A 1 73 ? 8.986 -15.476 -27.745 1.00 72.00 73 ASP A CA 1
ATOM 577 C C . ASP A 1 73 ? 9.368 -14.059 -28.203 1.00 72.00 73 ASP A C 1
ATOM 579 O O . ASP A 1 73 ? 10.478 -13.840 -28.684 1.00 72.00 73 ASP A O 1
ATOM 583 N N . ASP A 1 74 ? 8.507 -13.071 -27.927 1.00 68.56 74 ASP A N 1
ATOM 584 C CA . ASP A 1 74 ? 8.794 -11.654 -28.158 1.00 68.56 74 ASP A CA 1
ATOM 585 C C . ASP A 1 74 ? 10.075 -11.243 -27.403 1.00 68.56 74 ASP A C 1
ATOM 587 O O . ASP A 1 74 ? 10.972 -10.648 -27.995 1.00 68.56 74 ASP A O 1
ATOM 591 N N . MET A 1 75 ? 10.231 -11.626 -26.128 1.00 66.00 75 MET A N 1
ATOM 592 C CA . MET A 1 75 ? 11.457 -11.363 -25.361 1.00 66.00 75 MET A CA 1
ATOM 593 C C . MET A 1 75 ? 12.704 -12.021 -25.948 1.00 66.00 75 MET A C 1
ATOM 595 O O . MET A 1 75 ? 13.751 -11.375 -26.001 1.00 66.00 75 MET A O 1
ATOM 599 N N . ARG A 1 76 ? 12.609 -13.285 -26.378 1.00 69.81 76 ARG A N 1
ATOM 600 C CA . ARG A 1 76 ? 13.734 -13.995 -26.994 1.00 69.81 76 ARG A CA 1
ATOM 601 C C . ARG A 1 76 ? 14.160 -13.307 -28.291 1.00 69.81 76 ARG A C 1
ATOM 603 O O . ARG A 1 76 ? 15.348 -13.065 -28.477 1.00 69.81 76 ARG A O 1
ATOM 610 N N . SER A 1 77 ? 13.197 -12.910 -29.123 1.00 67.88 77 SER A N 1
ATOM 611 C CA . SER A 1 77 ? 13.479 -12.192 -30.369 1.00 67.88 77 SER A CA 1
ATOM 612 C C . SER A 1 77 ? 14.191 -10.855 -30.133 1.00 67.88 77 SER A C 1
ATOM 614 O O . SER A 1 77 ? 15.068 -10.486 -30.901 1.00 67.88 77 SER A O 1
ATOM 616 N N . ILE A 1 78 ? 13.882 -10.152 -29.038 1.00 63.72 78 ILE A N 1
ATOM 617 C CA . ILE A 1 78 ? 14.539 -8.882 -28.691 1.00 63.72 78 ILE A CA 1
ATOM 618 C C . ILE A 1 78 ? 15.961 -9.117 -28.183 1.00 63.72 78 ILE A C 1
ATOM 620 O O . ILE A 1 78 ? 16.845 -8.336 -28.510 1.00 63.72 78 ILE A O 1
ATOM 624 N N . SER A 1 79 ? 16.201 -10.193 -27.425 1.00 61.06 79 SER A N 1
ATOM 625 C CA . SER A 1 79 ? 17.557 -10.556 -26.982 1.00 61.06 79 SER A CA 1
ATOM 626 C C . SER A 1 79 ? 18.475 -11.032 -28.114 1.00 61.06 79 SER A C 1
ATOM 628 O O . SER A 1 79 ? 19.681 -11.114 -27.914 1.00 61.06 79 SER A O 1
ATOM 630 N N . GLU A 1 80 ? 17.913 -11.349 -29.283 1.00 63.16 80 GLU A N 1
ATOM 631 C CA . GLU A 1 80 ? 18.651 -11.736 -30.491 1.00 63.16 80 GLU A CA 1
ATOM 632 C C . GLU A 1 80 ? 18.949 -10.540 -31.421 1.00 63.16 80 GLU A C 1
ATOM 634 O O . GLU A 1 80 ? 19.741 -10.680 -32.352 1.00 63.16 80 GLU A O 1
ATOM 639 N N . ILE A 1 81 ? 18.343 -9.363 -31.194 1.00 56.66 81 ILE A N 1
ATOM 640 C CA . ILE A 1 81 ? 18.583 -8.158 -32.003 1.00 56.66 81 ILE A CA 1
ATOM 641 C C . ILE A 1 81 ? 19.833 -7.433 -31.494 1.00 56.66 81 ILE A C 1
ATOM 643 O O . ILE A 1 81 ? 19.947 -7.121 -30.311 1.00 56.66 81 ILE A O 1
ATOM 647 N N . ASP A 1 82 ? 20.742 -7.141 -32.424 1.00 54.94 82 ASP A N 1
ATOM 648 C CA . ASP A 1 82 ? 22.013 -6.457 -32.192 1.00 54.94 82 ASP A CA 1
ATOM 649 C C . ASP A 1 82 ? 21.835 -5.126 -31.430 1.00 54.94 82 ASP A C 1
ATOM 651 O O . ASP A 1 82 ? 20.958 -4.302 -31.729 1.00 54.94 82 ASP A O 1
ATOM 655 N N . VAL A 1 83 ? 22.683 -4.943 -30.419 1.00 59.62 83 VAL A N 1
ATOM 656 C CA . VAL A 1 83 ? 22.533 -4.029 -29.274 1.00 59.62 83 VAL A CA 1
ATOM 657 C C . VAL A 1 83 ? 22.291 -2.541 -29.618 1.00 59.62 83 VAL A C 1
ATOM 659 O O . VAL A 1 83 ? 21.591 -1.873 -28.845 1.00 59.62 83 VAL A O 1
ATOM 662 N N . PRO A 1 84 ? 22.737 -1.976 -30.756 1.00 51.84 84 PRO A N 1
ATOM 663 C CA . PRO A 1 84 ? 22.429 -0.582 -31.091 1.00 51.84 84 PRO A CA 1
ATOM 664 C C . PRO A 1 84 ? 20.965 -0.334 -31.504 1.00 51.84 84 PRO A C 1
ATOM 666 O O . PRO A 1 84 ? 20.479 0.795 -31.424 1.00 51.84 84 PRO A O 1
ATOM 669 N N . LEU A 1 85 ? 20.214 -1.360 -31.931 1.00 52.91 85 LEU A N 1
ATOM 670 C CA . LEU A 1 85 ? 18.813 -1.201 -32.365 1.00 52.91 85 LEU A CA 1
ATOM 671 C C . LEU A 1 85 ? 17.798 -1.209 -31.202 1.00 52.91 85 LEU A C 1
ATOM 673 O O . LEU A 1 85 ? 16.592 -1.015 -31.404 1.00 52.91 85 LEU A O 1
ATOM 677 N N . THR A 1 86 ? 18.280 -1.418 -29.976 1.00 59.00 86 THR A N 1
ATOM 678 C CA . THR A 1 86 ? 17.470 -1.826 -28.823 1.00 59.00 86 THR A CA 1
ATOM 679 C C . THR A 1 86 ? 16.546 -0.718 -28.304 1.00 59.00 86 THR A C 1
ATOM 681 O O . THR A 1 86 ? 15.431 -1.012 -27.888 1.00 59.00 86 THR A O 1
ATOM 684 N N . TYR A 1 87 ? 16.907 0.571 -28.384 1.00 61.66 87 TYR A N 1
ATOM 685 C CA . TYR A 1 87 ? 16.076 1.641 -27.797 1.00 61.66 87 TYR A CA 1
ATOM 686 C C . TYR A 1 87 ? 14.741 1.858 -28.530 1.00 61.66 87 TYR A C 1
ATOM 688 O O . TYR A 1 87 ? 13.675 1.899 -27.907 1.00 61.66 87 TYR A O 1
ATOM 696 N N . HIS A 1 88 ? 14.769 1.970 -29.863 1.00 60.88 88 HIS A N 1
ATOM 697 C CA . HIS A 1 88 ? 13.546 2.138 -30.655 1.00 60.88 88 HIS A CA 1
ATOM 698 C C . HIS A 1 88 ? 12.674 0.880 -30.623 1.00 60.88 88 HIS A C 1
ATOM 700 O O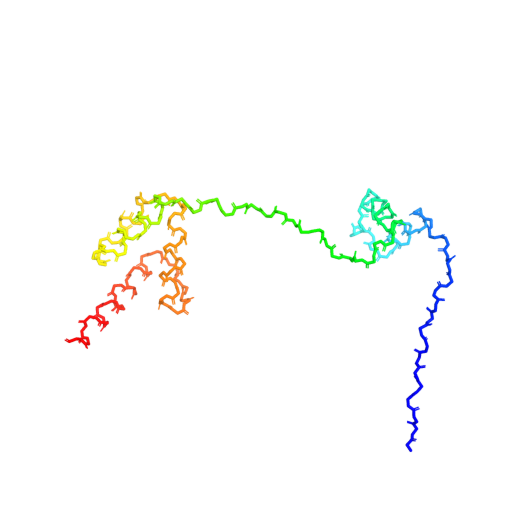 . HIS A 1 88 ? 11.448 0.995 -30.554 1.00 60.88 88 HIS A O 1
ATOM 706 N N . ALA A 1 89 ? 13.302 -0.300 -30.588 1.00 60.72 89 ALA A N 1
ATOM 707 C CA . ALA A 1 89 ? 12.613 -1.565 -30.385 1.00 60.72 89 ALA A CA 1
ATOM 708 C C . ALA A 1 89 ? 11.913 -1.595 -29.017 1.00 60.72 89 ALA A C 1
ATOM 710 O O . ALA A 1 89 ? 10.702 -1.786 -28.978 1.00 60.72 89 ALA A O 1
ATOM 711 N N . ILE A 1 90 ? 12.623 -1.276 -27.922 1.00 65.00 90 ILE A N 1
ATOM 712 C CA . ILE A 1 90 ? 12.083 -1.188 -26.552 1.00 65.00 90 ILE A CA 1
ATOM 713 C C . ILE A 1 90 ? 10.924 -0.187 -26.462 1.00 65.00 90 ILE A C 1
ATOM 715 O O . ILE A 1 90 ? 9.925 -0.453 -25.790 1.00 65.00 90 ILE A O 1
ATOM 719 N N . ARG A 1 91 ? 11.022 0.959 -27.146 1.00 65.12 91 ARG A N 1
ATOM 720 C CA . ARG A 1 91 ? 9.955 1.972 -27.178 1.00 65.12 91 ARG A CA 1
ATOM 721 C C . ARG A 1 91 ? 8.713 1.507 -27.943 1.00 65.12 91 ARG A C 1
ATOM 723 O O . ARG A 1 91 ? 7.619 1.976 -27.640 1.00 65.12 91 ARG A O 1
ATOM 730 N N . SER A 1 92 ? 8.874 0.592 -28.898 1.00 70.88 92 SER A N 1
ATOM 731 C CA . SER A 1 92 ? 7.776 -0.045 -29.630 1.00 70.88 92 SER A CA 1
ATOM 732 C C . SER A 1 92 ? 7.163 -1.243 -28.888 1.00 70.88 92 SER A C 1
ATOM 734 O O . SER A 1 92 ? 6.170 -1.798 -29.366 1.00 70.88 92 SER A O 1
ATOM 736 N N . LEU A 1 93 ? 7.724 -1.662 -27.745 1.00 68.31 93 LEU A N 1
ATOM 737 C CA . LEU A 1 93 ? 7.198 -2.789 -26.978 1.00 68.31 93 LEU A CA 1
ATOM 738 C C . LEU A 1 93 ? 5.959 -2.417 -26.161 1.00 68.31 93 LEU A C 1
ATOM 740 O O . LEU A 1 93 ? 5.857 -1.299 -25.648 1.00 68.31 93 LEU A O 1
ATOM 744 N N . PRO A 1 94 ? 5.060 -3.391 -25.932 1.00 74.19 94 PRO A N 1
ATOM 745 C CA . PRO A 1 94 ? 4.054 -3.290 -24.887 1.00 74.19 94 PRO A CA 1
ATOM 746 C C . PRO A 1 94 ? 4.700 -2.973 -23.531 1.00 74.19 94 PRO A C 1
ATOM 748 O O . PRO A 1 94 ? 5.748 -3.529 -23.189 1.00 74.19 94 PRO A O 1
ATOM 751 N N . ASP A 1 95 ? 4.037 -2.140 -22.723 1.00 72.00 95 ASP A N 1
ATOM 752 C CA . ASP A 1 95 ? 4.531 -1.698 -21.407 1.00 72.00 95 ASP A CA 1
ATOM 753 C C . ASP A 1 95 ? 4.964 -2.868 -20.502 1.00 72.00 95 ASP A C 1
ATOM 755 O O . ASP A 1 95 ? 5.919 -2.753 -19.734 1.00 72.00 95 ASP A O 1
ATOM 759 N N . THR A 1 96 ? 4.303 -4.021 -20.636 1.00 67.31 96 THR A N 1
ATOM 760 C CA . THR A 1 96 ? 4.608 -5.256 -19.904 1.00 67.31 96 THR A CA 1
ATOM 761 C C . THR A 1 96 ? 6.007 -5.800 -20.203 1.00 67.31 96 THR A C 1
ATOM 763 O O . THR A 1 96 ? 6.720 -6.192 -19.283 1.00 67.31 96 THR A O 1
ATOM 766 N N . LEU A 1 97 ? 6.418 -5.807 -21.474 1.00 70.88 97 LEU A N 1
ATOM 767 C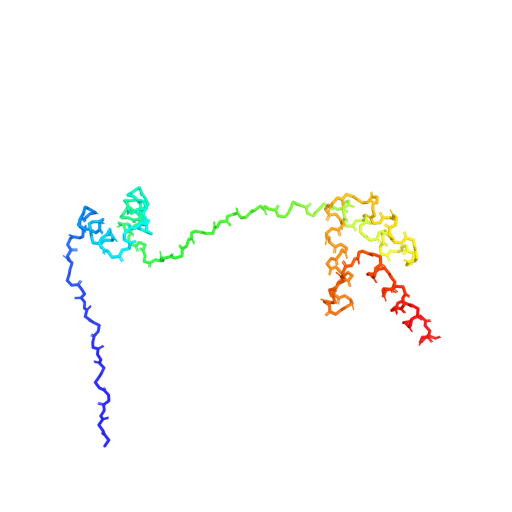 CA . LEU A 1 97 ? 7.733 -6.308 -21.883 1.00 70.88 97 LEU A CA 1
ATOM 768 C C . LEU A 1 97 ? 8.837 -5.300 -21.559 1.00 70.88 97 LEU A C 1
ATOM 770 O O . LEU A 1 97 ? 9.922 -5.690 -21.126 1.00 70.88 97 LEU A O 1
ATOM 774 N N . ARG A 1 98 ? 8.534 -4.000 -21.673 1.00 72.56 98 ARG A N 1
ATOM 775 C CA . ARG A 1 98 ? 9.470 -2.917 -21.342 1.00 72.56 98 ARG A CA 1
ATOM 776 C C . ARG A 1 98 ? 9.941 -2.972 -19.886 1.00 72.56 98 ARG A C 1
ATOM 778 O O . ARG A 1 98 ? 11.125 -2.781 -19.625 1.00 72.56 98 ARG A O 1
ATOM 785 N N . LEU A 1 99 ? 9.046 -3.267 -18.939 1.00 68.75 99 LEU A N 1
ATOM 786 C CA . LEU A 1 99 ? 9.392 -3.395 -17.514 1.00 68.75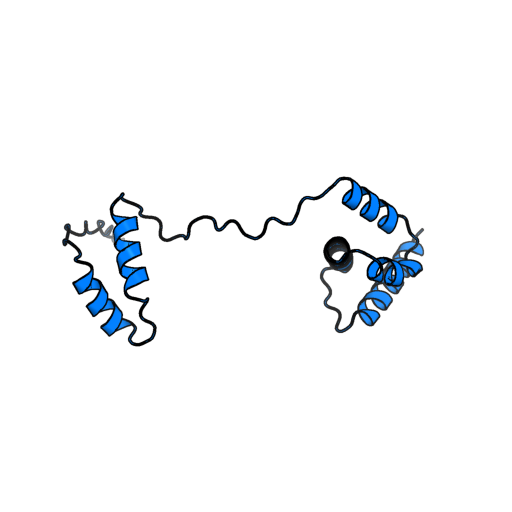 99 LEU A CA 1
ATOM 787 C C . LEU A 1 99 ? 10.339 -4.571 -17.231 1.00 68.75 99 LEU A C 1
ATOM 789 O O . LEU A 1 99 ? 11.244 -4.460 -16.397 1.00 68.75 99 LEU A O 1
ATOM 793 N N . PHE A 1 100 ? 10.138 -5.692 -17.928 1.00 69.25 100 PHE A N 1
ATOM 794 C CA . PHE A 1 100 ? 10.971 -6.879 -17.762 1.00 69.25 100 PHE A CA 1
ATOM 795 C C . PHE A 1 100 ? 12.378 -6.652 -18.329 1.00 69.25 100 PHE A C 1
ATOM 797 O O . PHE A 1 100 ? 13.368 -6.911 -17.646 1.00 69.25 100 PHE A O 1
ATOM 804 N N . LEU A 1 101 ? 12.468 -6.090 -19.538 1.00 70.25 101 LEU A N 1
ATOM 805 C CA . LEU A 1 101 ? 13.737 -5.719 -20.173 1.00 70.25 101 LEU A CA 1
ATOM 806 C C . LEU A 1 101 ? 14.523 -4.710 -19.338 1.00 70.25 101 LEU A C 1
ATOM 808 O O . LEU A 1 101 ? 15.706 -4.915 -19.088 1.00 70.25 101 LEU A O 1
ATOM 812 N N . PHE A 1 102 ? 13.858 -3.675 -18.824 1.00 69.06 102 PHE A N 1
ATOM 813 C CA . PHE A 1 102 ? 14.505 -2.691 -17.959 1.00 69.06 102 PHE A CA 1
ATOM 814 C C . PHE A 1 102 ? 15.105 -3.333 -16.699 1.00 69.06 102 PHE A C 1
ATOM 816 O O . PHE A 1 102 ? 16.219 -3.005 -16.299 1.00 69.06 102 PHE A O 1
ATOM 823 N N . SER A 1 103 ? 14.396 -4.291 -16.095 1.00 69.25 103 SER A N 1
ATOM 824 C CA . SER A 1 103 ? 14.901 -5.035 -14.934 1.00 69.25 103 SER A CA 1
ATOM 825 C C . SER A 1 103 ? 16.127 -5.891 -15.276 1.00 69.25 103 SER A C 1
ATOM 827 O O . SER A 1 103 ? 17.043 -5.988 -14.461 1.00 69.25 103 SER A O 1
ATOM 829 N N . LYS A 1 104 ? 16.163 -6.482 -16.478 1.00 70.81 104 LYS A N 1
ATOM 830 C CA . LYS A 1 104 ? 17.288 -7.293 -16.965 1.00 70.81 104 LYS A CA 1
ATOM 831 C C . LYS A 1 104 ? 18.526 -6.440 -17.247 1.00 70.81 104 LYS A C 1
ATOM 833 O O . LYS A 1 104 ? 19.573 -6.727 -16.675 1.00 70.81 104 LYS A O 1
ATOM 838 N N . ILE A 1 105 ? 18.380 -5.356 -18.009 1.00 71.56 105 ILE A N 1
ATOM 839 C CA . ILE A 1 105 ? 19.462 -4.399 -18.310 1.00 71.56 105 ILE A CA 1
ATOM 840 C C . ILE A 1 105 ? 20.040 -3.840 -17.009 1.00 71.56 105 ILE A C 1
ATOM 842 O O . ILE A 1 105 ? 21.244 -3.865 -16.785 1.00 71.56 105 ILE A O 1
ATOM 846 N N . LYS A 1 106 ? 19.172 -3.434 -16.078 1.00 66.50 106 LYS A N 1
ATOM 847 C CA . LYS A 1 106 ? 19.603 -2.953 -14.767 1.00 66.50 106 LYS A CA 1
ATOM 848 C C . LYS A 1 106 ? 20.365 -4.011 -13.965 1.00 66.50 106 LYS A C 1
ATOM 850 O O . LYS A 1 106 ? 21.249 -3.652 -13.201 1.00 66.50 106 LYS A O 1
ATOM 855 N N . SER A 1 107 ? 20.026 -5.295 -14.093 1.00 68.69 107 SER A N 1
ATOM 856 C CA . SER A 1 107 ? 20.770 -6.368 -13.419 1.00 68.69 107 SER A CA 1
ATOM 857 C C . SER A 1 107 ? 22.148 -6.621 -14.035 1.00 68.69 107 SER A C 1
ATOM 859 O O . SER A 1 107 ? 23.076 -6.950 -13.302 1.00 68.69 107 SER A O 1
ATOM 861 N N . GLU A 1 108 ? 22.282 -6.443 -15.351 1.00 71.25 108 GLU A N 1
ATOM 862 C CA . GLU A 1 108 ? 23.550 -6.579 -16.078 1.00 71.25 108 GLU A CA 1
ATOM 863 C C . GLU A 1 108 ? 24.487 -5.406 -15.776 1.00 71.25 108 GLU A C 1
ATOM 865 O O . GLU A 1 108 ? 25.664 -5.619 -15.506 1.00 71.25 108 GLU A O 1
ATOM 870 N N . LEU A 1 109 ? 23.932 -4.199 -15.656 1.00 69.81 109 LEU A N 1
ATOM 871 C CA . LEU A 1 109 ? 24.635 -2.982 -15.237 1.00 69.81 109 LEU A CA 1
ATOM 872 C C . LEU A 1 109 ? 24.723 -2.847 -13.701 1.00 69.81 109 LEU A C 1
ATOM 874 O O . LEU A 1 109 ? 24.713 -1.753 -13.153 1.00 69.81 109 LEU A O 1
ATOM 878 N N . GLY A 1 110 ? 24.715 -3.956 -12.952 1.00 76.19 110 GLY A N 1
ATOM 879 C CA . GLY A 1 110 ? 25.002 -3.944 -11.508 1.00 76.19 110 GLY A CA 1
ATOM 880 C C . GLY A 1 110 ? 24.020 -3.162 -10.618 1.00 76.19 110 GLY A C 1
ATOM 881 O O . GLY A 1 110 ? 24.325 -2.862 -9.464 1.00 76.19 110 GLY A O 1
ATOM 882 N N . GLY A 1 111 ? 22.823 -2.847 -11.107 1.00 74.06 111 GLY A N 1
ATOM 883 C CA . GLY A 1 111 ? 21.823 -2.070 -10.381 1.00 74.06 111 GLY A CA 1
ATOM 884 C C . GLY A 1 111 ? 21.992 -0.555 -10.493 1.00 74.06 111 GLY A C 1
ATOM 885 O O . GLY A 1 111 ? 21.305 0.161 -9.749 1.00 74.06 111 GLY A O 1
ATOM 886 N N . GLU A 1 112 ? 22.856 -0.088 -11.400 1.00 72.00 112 GLU A N 1
ATOM 887 C CA . GLU A 1 112 ? 23.135 1.324 -11.661 1.00 72.00 112 GLU A CA 1
ATOM 888 C C . GLU A 1 112 ? 21.838 2.114 -11.903 1.00 72.00 112 GLU A C 1
ATOM 890 O O . GLU A 1 112 ? 20.823 1.613 -12.415 1.00 72.00 112 GLU A O 1
ATOM 895 N N . ARG A 1 113 ? 21.815 3.347 -11.390 1.00 71.25 113 ARG A N 1
ATOM 896 C CA . ARG A 1 113 ? 20.654 4.235 -11.463 1.00 71.25 113 ARG A CA 1
ATOM 897 C C . ARG A 1 113 ? 20.985 5.386 -12.391 1.00 71.25 113 ARG A C 1
ATOM 899 O O . ARG A 1 113 ? 21.667 6.317 -11.988 1.00 71.25 113 ARG A O 1
ATOM 906 N N . PHE A 1 114 ? 20.401 5.333 -13.574 1.00 70.25 114 PHE A N 1
ATOM 907 C CA . PHE A 1 114 ? 20.497 6.389 -14.568 1.00 70.25 114 PHE A CA 1
ATOM 908 C C . PHE A 1 114 ? 19.592 7.566 -14.219 1.00 70.25 114 PHE A C 1
ATOM 910 O O . PHE A 1 114 ? 18.453 7.385 -13.768 1.00 70.25 114 PHE A O 1
ATOM 917 N N . SER A 1 115 ? 20.097 8.771 -14.448 1.00 73.38 115 SER A N 1
ATOM 918 C CA . SER A 1 115 ? 19.354 10.021 -14.317 1.00 73.38 115 SER A CA 1
ATOM 919 C C . SER A 1 115 ? 18.428 10.242 -15.513 1.00 73.38 115 SER A C 1
ATOM 921 O O . SER A 1 115 ? 17.390 10.893 -15.363 1.00 73.38 115 SER A O 1
ATOM 923 N N . SER A 1 116 ? 18.756 9.675 -16.682 1.00 62.59 116 SER A N 1
ATOM 924 C CA . SER A 1 116 ? 17.887 9.683 -17.860 1.00 62.59 116 SER A CA 1
ATOM 925 C C . SER A 1 116 ? 17.952 8.379 -18.678 1.00 62.59 116 SER A C 1
ATOM 927 O O . SER A 1 116 ? 18.905 7.609 -18.561 1.00 62.59 116 SER A O 1
ATOM 929 N N . PRO A 1 117 ? 16.935 8.091 -19.513 1.00 55.91 117 PRO A N 1
ATOM 930 C CA . PRO A 1 117 ? 16.952 6.941 -20.418 1.00 55.91 117 PRO A CA 1
ATOM 931 C C . PRO A 1 117 ? 18.098 6.965 -21.437 1.00 55.91 117 PRO A C 1
ATOM 933 O O . PRO A 1 117 ? 18.543 5.907 -21.860 1.00 55.91 117 PRO A O 1
ATOM 936 N N . GLU A 1 118 ? 18.550 8.149 -21.847 1.00 68.38 118 GLU A N 1
ATOM 937 C CA . GLU A 1 118 ? 19.640 8.334 -22.811 1.00 68.38 118 GLU A CA 1
ATOM 938 C C . GLU A 1 118 ? 20.996 7.966 -22.194 1.00 68.38 118 GLU A C 1
ATOM 940 O O . GLU A 1 118 ? 21.777 7.262 -22.825 1.00 68.38 118 GLU A O 1
ATOM 945 N N . GLU A 1 119 ? 21.223 8.346 -20.933 1.00 72.50 119 GLU A N 1
ATOM 946 C CA . GLU A 1 119 ? 22.408 7.963 -20.150 1.00 72.50 119 GLU A CA 1
ATOM 947 C C . GLU A 1 119 ? 22.508 6.435 -19.989 1.00 72.50 119 GLU A C 1
ATOM 949 O O . GLU A 1 119 ? 23.575 5.853 -20.161 1.00 72.50 119 GLU A O 1
ATOM 954 N N . ALA A 1 120 ? 21.371 5.769 -19.752 1.00 68.38 120 ALA A N 1
ATOM 955 C CA . ALA A 1 120 ? 21.303 4.309 -19.658 1.00 68.38 120 ALA A CA 1
ATOM 956 C C . ALA A 1 120 ? 21.701 3.598 -20.958 1.00 68.38 120 ALA A C 1
ATOM 958 O O . ALA A 1 120 ? 22.277 2.511 -20.926 1.00 68.38 120 ALA A O 1
ATOM 959 N N . VAL A 1 121 ? 21.355 4.192 -22.103 1.00 67.44 121 VAL A N 1
ATOM 960 C CA . VAL A 1 121 ? 21.689 3.643 -23.421 1.00 67.44 121 VAL A CA 1
ATOM 961 C C . VAL A 1 121 ? 23.177 3.813 -23.704 1.00 67.44 121 VAL A C 1
ATOM 963 O O . VAL A 1 121 ? 23.805 2.852 -24.133 1.00 67.44 121 VAL A O 1
ATOM 966 N N . GLU A 1 122 ? 23.743 4.986 -23.416 1.00 73.19 122 GLU A N 1
ATOM 967 C CA . GLU A 1 122 ? 25.167 5.269 -23.629 1.00 73.19 122 GLU A CA 1
ATOM 968 C C . GLU A 1 122 ? 26.065 4.361 -22.772 1.00 73.19 122 GLU A C 1
ATOM 970 O O . GLU A 1 122 ? 27.042 3.798 -23.268 1.00 73.19 122 GLU A O 1
ATOM 975 N N . GLU A 1 123 ? 25.710 4.143 -21.501 1.00 73.06 123 GLU A N 1
ATOM 976 C CA . GLU A 1 123 ? 26.473 3.252 -20.620 1.00 73.06 123 GLU A CA 1
ATOM 977 C C . GLU A 1 123 ? 26.386 1.783 -21.057 1.00 73.06 123 GLU A C 1
ATOM 979 O O . GLU A 1 123 ? 27.393 1.073 -21.055 1.00 73.06 123 GLU A O 1
ATOM 984 N N . HIS A 1 124 ? 25.210 1.330 -21.497 1.00 68.88 124 HIS A N 1
ATOM 985 C CA . HIS A 1 124 ? 25.039 -0.024 -22.020 1.00 68.88 124 HIS A CA 1
ATOM 986 C C . HIS A 1 124 ? 25.781 -0.233 -23.351 1.00 68.88 124 HIS A C 1
ATOM 988 O O . HIS A 1 124 ? 26.412 -1.268 -23.549 1.00 68.88 124 HIS A O 1
ATOM 994 N N . GLU A 1 125 ? 25.735 0.742 -24.264 1.00 71.75 125 GLU A N 1
ATOM 995 C CA . GLU A 1 125 ? 26.478 0.716 -25.531 1.00 71.75 125 GLU A CA 1
ATOM 996 C C . GLU A 1 125 ? 27.990 0.638 -25.284 1.00 71.75 125 GLU A C 1
ATOM 998 O O . GLU A 1 125 ? 28.694 -0.154 -25.921 1.00 71.75 125 GLU A O 1
ATOM 1003 N N . LYS A 1 126 ? 28.480 1.385 -24.289 1.00 76.69 126 LYS A N 1
ATOM 1004 C CA . LYS A 1 126 ? 29.863 1.302 -23.821 1.00 76.69 126 LYS A CA 1
ATOM 1005 C C . LYS A 1 126 ? 30.189 -0.074 -23.228 1.00 76.69 126 LYS A C 1
ATOM 1007 O O . LYS A 1 126 ? 31.180 -0.670 -23.638 1.00 76.69 126 LYS A O 1
ATOM 1012 N N . TYR A 1 127 ? 29.360 -0.597 -22.321 1.00 72.75 127 TYR A N 1
ATOM 1013 C CA . TYR A 1 127 ? 29.545 -1.922 -21.713 1.00 72.75 127 TYR A CA 1
ATOM 1014 C C . TYR A 1 127 ? 29.634 -3.030 -22.771 1.00 72.75 127 TYR A C 1
ATOM 1016 O O . TYR A 1 127 ? 30.544 -3.853 -22.741 1.00 72.75 127 TYR A O 1
ATOM 1024 N N . VAL A 1 128 ? 28.736 -3.026 -23.757 1.00 66.44 128 VAL A N 1
ATOM 1025 C CA . VAL A 1 128 ? 28.743 -4.027 -24.833 1.00 66.44 128 VAL A CA 1
ATOM 1026 C C . VAL A 1 128 ? 29.957 -3.876 -25.750 1.00 66.44 128 VAL A C 1
ATOM 1028 O O . VAL A 1 128 ? 30.536 -4.883 -26.160 1.00 66.44 128 VAL A O 1
ATOM 1031 N N . SER A 1 129 ? 30.397 -2.646 -26.028 1.00 70.50 129 SER A N 1
ATOM 1032 C CA . SER A 1 129 ? 31.633 -2.396 -26.784 1.00 70.50 129 SER A CA 1
ATOM 1033 C C . SER A 1 129 ? 32.886 -2.872 -26.037 1.00 70.50 129 SER A C 1
ATOM 1035 O O . SER A 1 129 ? 33.827 -3.342 -26.664 1.00 70.50 129 SER A O 1
ATOM 1037 N N . GLU A 1 130 ? 32.910 -2.787 -24.704 1.00 66.94 130 GLU A N 1
ATOM 1038 C CA . GLU A 1 130 ? 34.003 -3.323 -23.880 1.00 66.94 130 GLU A CA 1
ATOM 1039 C C . GLU A 1 130 ? 33.990 -4.861 -23.859 1.00 66.94 130 GLU A C 1
ATOM 1041 O O . GLU A 1 130 ? 35.028 -5.482 -24.066 1.00 66.94 130 GLU A O 1
ATOM 1046 N N . VAL A 1 131 ? 32.815 -5.482 -23.703 1.00 62.53 131 VAL A N 1
ATOM 1047 C CA . VAL A 1 131 ? 32.660 -6.950 -23.675 1.00 62.53 131 VAL A CA 1
ATOM 1048 C C . VAL A 1 131 ? 32.986 -7.608 -25.024 1.00 62.53 131 VAL A C 1
ATOM 1050 O O . VAL A 1 131 ? 33.532 -8.706 -25.052 1.00 62.53 131 VAL A O 1
ATOM 1053 N N . THR A 1 132 ? 32.686 -6.953 -26.149 1.00 55.56 132 THR A N 1
ATOM 1054 C CA . THR A 1 132 ? 32.945 -7.488 -27.506 1.00 55.56 132 THR A CA 1
ATOM 1055 C C . THR A 1 132 ? 34.384 -7.301 -27.996 1.00 55.56 132 THR A C 1
ATOM 1057 O O . THR A 1 132 ? 34.758 -7.884 -29.009 1.00 55.56 132 THR A O 1
ATOM 1060 N N . MET A 1 133 ? 35.208 -6.527 -27.283 1.00 54.69 133 MET A N 1
ATOM 1061 C CA . MET A 1 133 ? 36.631 -6.328 -27.593 1.00 54.69 133 MET A CA 1
ATOM 1062 C C . MET A 1 133 ? 37.558 -7.311 -26.854 1.00 54.69 133 MET A C 1
ATOM 1064 O O . MET A 1 133 ? 38.771 -7.275 -27.071 1.00 54.69 133 MET A O 1
ATOM 1068 N N . GLU A 1 134 ? 37.013 -8.174 -25.991 1.00 50.47 134 GLU A N 1
ATOM 1069 C CA . GLU A 1 134 ? 37.756 -9.222 -25.273 1.00 50.47 134 GLU A CA 1
ATOM 1070 C C . GLU A 1 134 ? 37.700 -10.612 -25.952 1.00 50.47 134 GLU A C 1
ATOM 1072 O O . GLU A 1 134 ? 38.104 -11.601 -25.335 1.00 50.47 134 GLU A O 1
ATOM 1077 N N . GLU A 1 135 ? 37.252 -10.702 -27.214 1.00 45.59 135 GLU A N 1
ATOM 1078 C CA . GLU A 1 135 ? 37.271 -11.942 -28.023 1.00 45.59 135 GLU A CA 1
ATOM 1079 C C . GLU A 1 135 ? 38.402 -11.978 -29.069 1.00 45.59 135 GLU A C 1
ATOM 1081 O O . GLU A 1 135 ? 38.566 -10.999 -29.836 1.00 45.59 135 GLU A O 1
#

Organism: Eumeta variegata (NCBI:txid151549)

Foldseek 3Di:
DDDDDDDPPPPPDPPPDDLVVVQVVQCVVQPVNRDDSVVSVVVVVVCVVPPPDPDDDPPPDDPLPDPDVVLVVLLVVLVVDDLVVNPVSLVPDDPSSNVVVVVVLCVVVVNDDDPDPVRSSVVVVVVVVVVVVVD

Radius of gyration: 28.6 Å; chains: 1; bounding box: 54×30×74 Å

Sequence (135 aa):
MEKPKVLKPQVQKNMKIIPHKSLAQLQIAFDDETPCKTNIYNGFVEFKPGRINLSDGFRDGHPSTTVNNKNIDDMRSISEIDVPLTYHAIRSLPDTLRLFLFSKIKSELGGERFSSPEEAVEEHEKYVSEVTMEE